Protein AF-A0A6V7MDE1-F1 (afdb_monomer_lite)

Secondary structure (DSSP, 8-state):
--EEETTEEESS--SSHHHHHHH-HHHHHHHHHHHHSPPPP--STT-----TT------TT-

Foldseek 3Di:
DWDADPNRTDPDDPPDVVSVCVVPVVVVVVVVVVVPDDDDDDDDVVDDDADPPGDDDDDPVD

Radius of gyration: 16.29 Å; chains: 1; bounding box: 36×30×35 Å

Organism: NCBI:txid1563983

Sequence (62 aa):
MVLVVNGVLQEEPPADSRSLYLAHPVYRETAAQLHSMPAKLVGPVGLLYVQQREMAATLPQD

Structure (mmCIF, N/CA/C/O backbone):
data_AF-A0A6V7MDE1-F1
#
_entry.id   AF-A0A6V7MDE1-F1
#
loop_
_atom_site.group_PDB
_atom_site.id
_atom_site.type_symbol
_atom_site.label_atom_id
_atom_site.label_alt_id
_atom_site.label_comp_id
_atom_site.label_asym_id
_atom_site.label_entity_id
_atom_site.label_seq_id
_atom_site.pdbx_PDB_ins_code
_atom_site.Cartn_x
_atom_site.Cartn_y
_atom_site.Cartn_z
_atom_site.occupancy
_atom_site.B_iso_or_equiv
_atom_site.auth_seq_id
_atom_site.auth_comp_id
_atom_site.auth_asym_id
_atom_site.auth_atom_id
_atom_site.pdbx_PDB_model_num
ATOM 1 N N . MET A 1 1 ? 2.681 -16.614 -7.802 1.00 72.50 1 MET A N 1
ATOM 2 C CA . MET A 1 1 ? 1.748 -15.467 -7.821 1.00 72.50 1 MET A CA 1
ATOM 3 C C . MET A 1 1 ? 2.227 -14.545 -8.924 1.00 72.50 1 MET A C 1
ATOM 5 O O . MET A 1 1 ? 3.415 -14.258 -8.938 1.00 72.50 1 MET A O 1
ATOM 9 N N . VAL A 1 2 ? 1.374 -14.193 -9.885 1.00 85.81 2 VAL A N 1
ATOM 10 C CA . VAL A 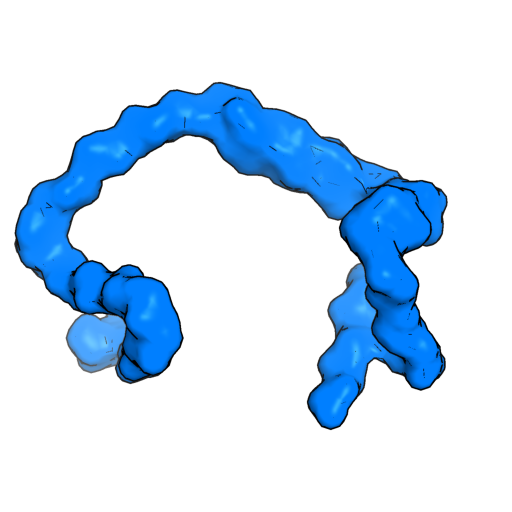1 2 ? 1.769 -13.338 -11.016 1.00 85.81 2 VAL A CA 1
ATOM 11 C C . VAL A 1 2 ? 1.519 -11.875 -10.671 1.00 85.81 2 VAL A C 1
ATOM 13 O O . VAL A 1 2 ? 0.513 -11.565 -10.033 1.00 85.81 2 VAL A O 1
ATOM 16 N N . LEU A 1 3 ? 2.425 -10.987 -11.078 1.00 89.69 3 LEU A N 1
ATOM 17 C CA . LEU A 1 3 ? 2.226 -9.546 -10.974 1.00 89.69 3 LEU A CA 1
ATOM 18 C C . LEU A 1 3 ? 1.798 -9.016 -12.344 1.00 89.69 3 LEU A C 1
ATOM 20 O O . LEU A 1 3 ? 2.439 -9.300 -13.353 1.00 89.69 3 LEU A O 1
ATOM 24 N N . VAL A 1 4 ? 0.708 -8.256 -12.376 1.00 91.06 4 VAL A N 1
ATOM 25 C CA . VAL A 1 4 ? 0.205 -7.605 -13.589 1.00 91.06 4 VAL A CA 1
ATOM 26 C C . VAL A 1 4 ? 0.140 -6.111 -13.320 1.00 91.06 4 VAL A C 1
ATOM 28 O O . VAL A 1 4 ? -0.487 -5.680 -12.354 1.00 91.06 4 VAL A O 1
ATOM 31 N N . VAL A 1 5 ? 0.789 -5.327 -14.175 1.00 89.81 5 VAL A N 1
ATOM 32 C CA . VAL A 1 5 ? 0.893 -3.874 -14.045 1.00 89.81 5 VAL A CA 1
ATOM 33 C C . VAL A 1 5 ? 0.343 -3.241 -15.315 1.00 89.81 5 VAL A C 1
ATOM 35 O O . VAL A 1 5 ? 0.796 -3.556 -16.411 1.00 89.81 5 VAL A O 1
ATOM 38 N N . ASN A 1 6 ? -0.684 -2.395 -15.186 1.00 87.25 6 ASN A N 1
ATOM 39 C CA . ASN A 1 6 ? -1.420 -1.816 -16.322 1.00 87.25 6 ASN A CA 1
ATOM 40 C C . ASN A 1 6 ? -1.874 -2.855 -17.373 1.00 87.25 6 ASN A C 1
ATOM 42 O O . ASN A 1 6 ? -1.823 -2.602 -18.573 1.00 87.25 6 ASN A O 1
ATOM 46 N N . GLY A 1 7 ? -2.289 -4.046 -16.929 1.00 88.38 7 GLY A N 1
ATOM 47 C CA . GLY A 1 7 ? -2.709 -5.142 -17.814 1.00 88.38 7 GLY A CA 1
ATOM 48 C C . GLY A 1 7 ? -1.562 -5.943 -18.444 1.00 88.38 7 GLY A C 1
ATOM 49 O O . GLY A 1 7 ? -1.824 -6.924 -19.134 1.00 88.38 7 GLY A O 1
ATOM 50 N N . VAL A 1 8 ? -0.303 -5.577 -18.183 1.00 89.44 8 VAL A N 1
ATOM 51 C CA . VAL A 1 8 ? 0.885 -6.277 -18.685 1.00 89.44 8 VAL A CA 1
ATOM 52 C C . VAL A 1 8 ? 1.437 -7.205 -17.607 1.00 89.44 8 VAL A C 1
ATOM 54 O O . VAL A 1 8 ? 1.729 -6.774 -16.487 1.00 89.44 8 VAL A O 1
ATOM 57 N N . LEU A 1 9 ? 1.586 -8.485 -17.947 1.00 91.44 9 LEU A N 1
ATOM 58 C CA . LEU A 1 9 ? 2.247 -9.474 -17.098 1.00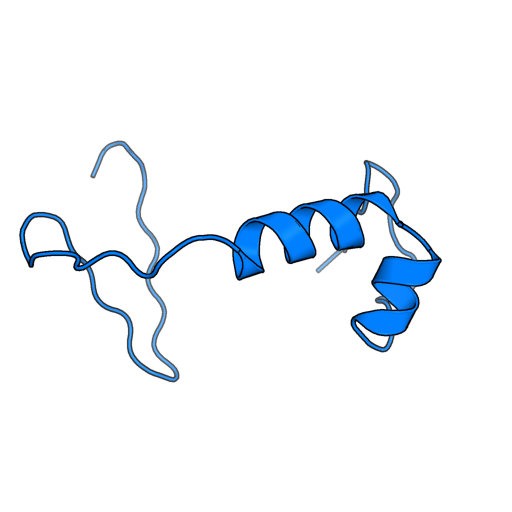 91.44 9 LEU A CA 1
ATOM 59 C C . LEU A 1 9 ? 3.714 -9.077 -16.883 1.00 91.44 9 LEU A C 1
ATOM 61 O O . LEU A 1 9 ? 4.422 -8.800 -17.846 1.00 91.44 9 LEU A O 1
ATOM 65 N N . GLN A 1 10 ? 4.161 -9.070 -15.631 1.00 89.00 10 GLN A N 1
ATOM 66 C CA . GLN A 1 10 ? 5.563 -8.847 -15.290 1.00 89.00 10 GLN A CA 1
ATOM 67 C C . GLN A 1 10 ? 6.280 -10.196 -15.223 1.00 89.00 10 GLN A C 1
ATOM 69 O O . GLN A 1 10 ? 5.888 -11.058 -14.434 1.00 89.00 10 GLN A O 1
ATOM 74 N N . GLU A 1 11 ? 7.304 -10.380 -16.059 1.00 88.38 11 GLU A N 1
ATOM 75 C CA . GLU A 1 11 ? 8.132 -11.595 -16.054 1.00 88.38 11 GLU A CA 1
ATOM 76 C C . GLU A 1 11 ? 8.898 -11.735 -14.734 1.00 88.38 11 GLU A C 1
ATOM 78 O O . GLU A 1 11 ? 8.912 -12.806 -14.128 1.00 88.38 11 GLU A O 1
ATOM 83 N N . GLU A 1 12 ? 9.447 -10.621 -14.245 1.00 88.31 12 GLU A N 1
ATOM 84 C CA . GLU A 1 12 ? 10.097 -10.510 -12.944 1.00 88.31 12 GLU A CA 1
ATOM 85 C C . GLU A 1 12 ? 9.434 -9.400 -12.115 1.00 88.31 12 GLU A C 1
ATOM 87 O O . GLU A 1 12 ? 9.049 -8.360 -12.660 1.00 88.31 12 GLU A O 1
ATOM 92 N N . PRO A 1 13 ? 9.273 -9.583 -10.792 1.00 85.31 13 PRO A N 1
ATOM 93 C CA . PRO A 1 13 ? 8.789 -8.511 -9.938 1.00 85.31 13 PRO A CA 1
ATOM 94 C C . PRO A 1 13 ? 9.826 -7.375 -9.882 1.00 85.31 13 PRO A C 1
ATOM 96 O O . PRO A 1 13 ? 11.029 -7.645 -9.842 1.00 85.31 13 PRO A O 1
ATOM 99 N N . PRO A 1 14 ? 9.393 -6.103 -9.819 1.00 88.12 14 PRO A N 1
ATOM 100 C CA . PRO A 1 14 ? 10.317 -4.995 -9.626 1.00 88.12 14 PRO A CA 1
ATOM 101 C C . PRO A 1 14 ? 11.066 -5.172 -8.302 1.00 88.12 14 PRO A C 1
ATOM 103 O O . PRO A 1 14 ? 10.474 -5.528 -7.280 1.00 88.12 14 PRO A O 1
ATOM 106 N N . ALA A 1 15 ? 12.372 -4.910 -8.319 1.00 90.56 15 ALA A N 1
ATOM 107 C CA . ALA A 1 15 ? 13.235 -5.122 -7.160 1.00 90.56 15 ALA A CA 1
ATOM 108 C C . ALA A 1 15 ? 12.897 -4.181 -5.991 1.00 90.56 15 ALA A C 1
AT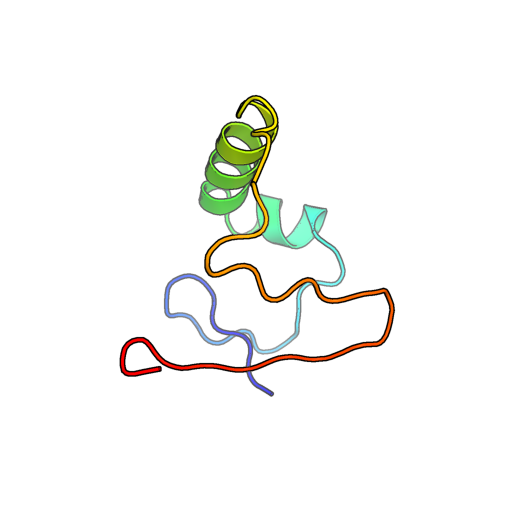OM 110 O O . ALA A 1 15 ? 13.127 -4.515 -4.829 1.00 90.56 15 ALA A O 1
ATOM 111 N N . ASP A 1 16 ? 12.352 -2.999 -6.292 1.00 91.88 16 ASP A N 1
ATOM 112 C CA . ASP A 1 16 ? 11.917 -2.016 -5.307 1.00 91.88 16 ASP A CA 1
ATOM 113 C C . ASP A 1 16 ? 10.798 -1.106 -5.849 1.00 91.88 16 ASP A C 1
ATOM 115 O O . ASP A 1 16 ? 10.410 -1.148 -7.017 1.00 91.88 16 ASP A O 1
ATOM 119 N N . SER A 1 17 ? 10.265 -0.233 -4.993 1.00 90.19 17 SER A N 1
ATOM 120 C CA . SER A 1 17 ? 9.235 0.725 -5.406 1.00 90.19 17 SER A CA 1
ATOM 121 C C . SER A 1 17 ? 9.757 1.794 -6.372 1.00 90.19 17 SER A C 1
ATOM 123 O O . SER A 1 17 ? 8.985 2.326 -7.166 1.00 90.19 17 SER A O 1
ATOM 125 N N . ARG A 1 18 ? 11.059 2.113 -6.350 1.00 92.00 18 ARG A N 1
ATOM 126 C CA . ARG A 1 18 ? 11.644 3.139 -7.230 1.00 92.00 18 ARG A CA 1
ATOM 127 C C . ARG A 1 18 ? 11.664 2.673 -8.681 1.00 92.00 18 ARG A C 1
ATOM 129 O O . ARG A 1 18 ? 11.224 3.415 -9.554 1.00 92.00 18 ARG A O 1
ATOM 136 N N . SER A 1 19 ? 12.134 1.454 -8.920 1.00 91.81 19 SER A N 1
ATOM 137 C CA . SER A 1 19 ? 12.128 0.798 -10.230 1.00 91.81 19 SER A CA 1
ATOM 138 C C . SER A 1 19 ? 10.708 0.667 -10.780 1.00 91.81 19 SER A C 1
ATOM 140 O O . SER A 1 19 ? 10.484 1.010 -11.941 1.00 91.81 19 SER A O 1
ATOM 142 N N . LEU A 1 20 ? 9.730 0.319 -9.933 1.00 91.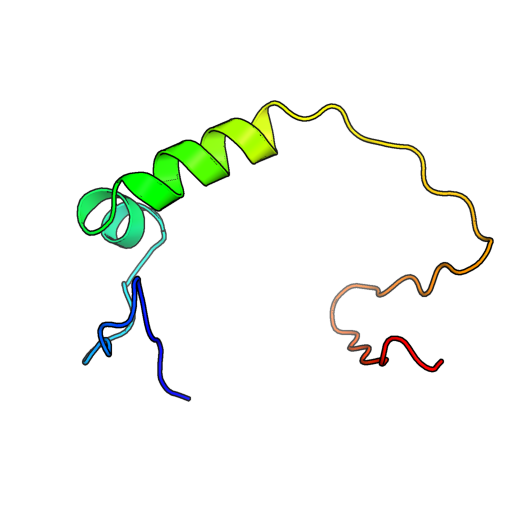25 20 LEU A N 1
ATOM 143 C CA . LEU A 1 20 ? 8.312 0.321 -10.310 1.00 91.25 20 LEU A CA 1
ATOM 144 C C . LEU A 1 20 ? 7.839 1.706 -10.794 1.00 91.25 20 LEU A C 1
ATOM 146 O O . LEU A 1 20 ? 7.199 1.803 -11.839 1.00 91.25 20 LEU A O 1
ATOM 150 N N . TYR A 1 21 ? 8.163 2.783 -10.072 1.00 92.62 21 TYR A N 1
ATOM 151 C CA . TYR A 1 21 ? 7.745 4.140 -10.451 1.00 92.62 21 TYR A CA 1
ATOM 152 C C . TYR A 1 21 ? 8.434 4.671 -11.710 1.00 92.62 21 TYR A C 1
ATOM 154 O O . TYR A 1 21 ? 7.826 5.447 -12.444 1.00 92.62 21 TYR A O 1
ATOM 162 N N . LEU A 1 22 ? 9.687 4.279 -11.961 1.00 90.88 22 LEU A N 1
ATOM 163 C CA . LEU A 1 22 ? 10.393 4.640 -13.193 1.00 90.88 22 LEU A CA 1
ATOM 164 C C . LEU A 1 22 ? 9.775 3.948 -14.413 1.00 90.88 22 LEU A C 1
ATOM 166 O O . LEU A 1 22 ? 9.585 4.593 -15.441 1.00 90.88 22 LEU A O 1
ATOM 170 N N . ALA A 1 23 ? 9.430 2.664 -14.284 1.00 89.44 23 ALA A N 1
ATOM 171 C CA . ALA A 1 23 ? 8.782 1.898 -15.348 1.00 89.44 23 ALA A CA 1
ATOM 172 C C . ALA A 1 23 ? 7.321 2.329 -15.583 1.00 89.44 23 ALA A C 1
ATOM 174 O O . ALA A 1 23 ? 6.834 2.305 -16.714 1.00 89.44 23 ALA A O 1
ATOM 175 N N . HIS A 1 24 ? 6.621 2.751 -14.525 1.00 90.12 24 HIS A N 1
ATOM 176 C CA . HIS A 1 24 ? 5.200 3.090 -14.567 1.00 90.12 24 HIS A CA 1
ATOM 177 C C . HIS A 1 24 ? 4.895 4.379 -13.776 1.00 90.12 24 HIS A C 1
ATOM 179 O O . HIS A 1 24 ? 4.388 4.318 -12.649 1.00 90.12 24 HIS A O 1
ATOM 185 N N . PRO A 1 25 ? 5.144 5.565 -14.370 1.00 89.69 25 PRO A N 1
ATOM 186 C CA . PRO A 1 25 ? 5.012 6.855 -13.686 1.00 89.69 25 PRO A CA 1
ATOM 187 C C . PRO A 1 25 ? 3.629 7.138 -13.085 1.00 89.69 25 PRO A C 1
ATOM 189 O O . PRO A 1 25 ? 3.541 7.823 -12.069 1.00 89.69 25 PRO A O 1
ATOM 192 N N . VAL A 1 26 ? 2.561 6.556 -13.642 1.00 90.62 26 VAL A N 1
ATOM 193 C CA . VAL A 1 26 ? 1.185 6.697 -13.129 1.00 90.62 26 VAL A CA 1
ATOM 194 C C . VAL A 1 26 ? 1.067 6.328 -11.644 1.00 90.62 26 VAL A C 1
ATOM 196 O O . VAL A 1 26 ? 0.400 7.024 -10.882 1.00 90.62 26 VAL A O 1
ATOM 199 N N . TYR A 1 27 ? 1.787 5.303 -11.175 1.00 91.75 27 TYR A N 1
ATOM 200 C CA . TYR A 1 27 ? 1.732 4.916 -9.761 1.00 91.75 27 TYR A CA 1
ATOM 201 C C . TYR A 1 27 ? 2.457 5.897 -8.848 1.00 91.75 27 TYR A C 1
ATOM 203 O O . TYR A 1 27 ? 2.117 5.990 -7.670 1.00 91.75 27 TYR A O 1
ATOM 211 N N . ARG A 1 28 ? 3.428 6.657 -9.368 1.00 91.56 28 ARG A N 1
ATOM 212 C CA . ARG A 1 28 ? 4.075 7.732 -8.608 1.00 91.56 28 ARG A CA 1
ATOM 213 C C . ARG A 1 28 ? 3.081 8.850 -8.313 1.00 91.56 28 ARG A C 1
ATOM 215 O O . ARG A 1 28 ? 3.076 9.377 -7.204 1.00 91.56 28 ARG A O 1
ATOM 222 N N . GLU A 1 29 ? 2.243 9.195 -9.286 1.00 91.38 29 GLU A N 1
ATOM 223 C CA . GLU A 1 29 ? 1.197 10.208 -9.126 1.00 91.38 29 GLU A CA 1
ATOM 224 C C . GLU A 1 29 ? 0.134 9.747 -8.125 1.00 91.38 29 GLU A C 1
ATOM 226 O O . GLU A 1 29 ? -0.174 10.476 -7.182 1.00 91.38 29 GLU A O 1
ATOM 231 N N . THR A 1 30 ? -0.353 8.507 -8.250 1.00 92.56 30 THR A N 1
ATOM 232 C CA . THR A 1 30 ? -1.296 7.927 -7.278 1.00 92.56 30 THR A CA 1
ATOM 233 C C . THR A 1 30 ? -0.695 7.855 -5.872 1.00 92.56 30 THR A C 1
ATOM 235 O O . THR A 1 30 ? -1.362 8.197 -4.897 1.00 92.56 30 THR A O 1
ATOM 238 N N . ALA A 1 31 ? 0.580 7.476 -5.744 1.00 93.12 31 ALA A N 1
ATOM 239 C CA . ALA A 1 31 ? 1.268 7.478 -4.457 1.00 93.12 31 ALA A CA 1
ATOM 240 C C . ALA A 1 31 ? 1.371 8.896 -3.875 1.00 93.12 31 ALA A C 1
ATOM 242 O O . ALA A 1 31 ? 1.171 9.073 -2.677 1.00 93.12 31 ALA A O 1
ATOM 243 N N . ALA A 1 32 ? 1.657 9.916 -4.689 1.00 94.06 32 ALA A N 1
ATOM 244 C CA . ALA A 1 32 ? 1.699 11.304 -4.228 1.00 94.06 32 ALA A CA 1
ATOM 245 C C . ALA A 1 32 ? 0.325 11.793 -3.735 1.00 94.06 32 ALA A C 1
ATOM 247 O O . ALA A 1 32 ? 0.256 12.465 -2.707 1.00 94.06 32 ALA A O 1
ATOM 248 N N . GLN A 1 33 ? -0.758 11.414 -4.424 1.00 95.38 33 GLN A N 1
ATOM 249 C CA . GLN A 1 33 ? -2.126 11.702 -3.985 1.00 95.38 33 GLN A CA 1
ATOM 250 C C . GLN A 1 33 ? -2.448 11.026 -2.651 1.00 95.38 33 GLN A C 1
ATOM 252 O O . GLN A 1 33 ? -2.976 11.677 -1.760 1.00 95.38 33 GLN A O 1
ATOM 257 N N . LEU A 1 34 ? -2.083 9.753 -2.473 1.00 94.81 34 LEU A N 1
ATOM 258 C CA . LEU A 1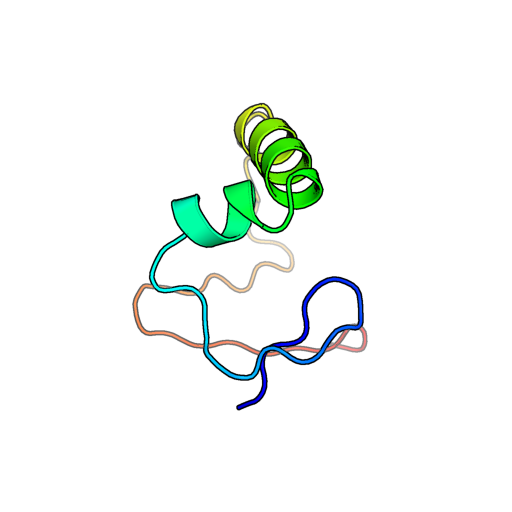 34 ? -2.299 9.053 -1.206 1.00 94.81 34 LEU A CA 1
ATOM 259 C C . LEU A 1 34 ? -1.542 9.722 -0.047 1.00 94.81 34 LEU A C 1
ATOM 261 O O . LEU A 1 34 ? -2.104 9.903 1.029 1.00 94.81 34 LEU A O 1
ATOM 265 N N . HIS A 1 35 ? -0.288 10.129 -0.269 1.00 95.94 35 HIS A N 1
ATOM 266 C CA . HIS A 1 35 ? 0.522 10.794 0.758 1.00 95.94 35 HIS A CA 1
ATOM 267 C C . HIS A 1 35 ? 0.004 12.184 1.148 1.00 95.94 35 HIS A C 1
ATOM 269 O O . HIS A 1 35 ? 0.298 12.640 2.252 1.00 95.94 35 HI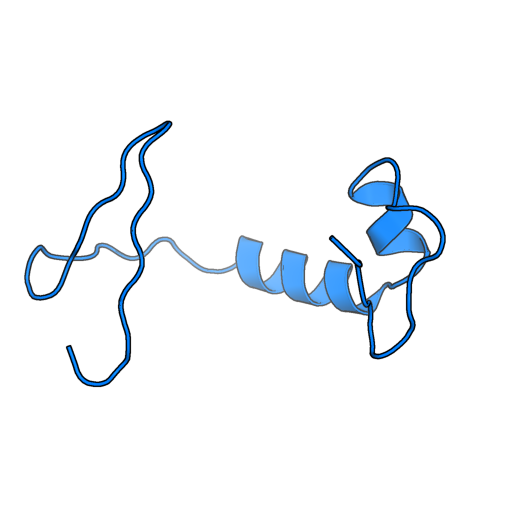S A O 1
ATOM 275 N N . SER A 1 36 ? -0.730 12.875 0.272 1.00 97.25 36 SER A N 1
ATOM 276 C CA . SER A 1 36 ? -1.301 14.189 0.588 1.00 97.25 36 SER A CA 1
ATOM 277 C C . SER A 1 36 ? -2.631 14.107 1.342 1.00 97.25 36 SER A C 1
ATOM 279 O O . SER A 1 36 ? -3.104 15.127 1.850 1.00 97.25 36 SER A O 1
ATOM 281 N N . MET A 1 37 ? -3.237 12.918 1.446 1.00 97.50 37 MET A N 1
ATOM 282 C CA . MET A 1 37 ? -4.494 12.736 2.165 1.00 97.50 37 MET A CA 1
ATOM 283 C C . MET A 1 37 ? -4.284 12.911 3.678 1.00 97.50 37 MET A C 1
ATOM 285 O O . MET A 1 37 ? -3.420 12.253 4.262 1.00 97.50 37 MET A O 1
ATOM 289 N N . PRO A 1 38 ? -5.088 13.752 4.353 1.00 97.50 38 PRO A N 1
ATOM 290 C CA . PRO A 1 38 ? -5.035 13.857 5.803 1.00 97.50 38 PRO A CA 1
ATOM 291 C C . PRO A 1 38 ? -5.507 12.552 6.453 1.00 97.50 38 PRO A C 1
ATOM 293 O O . PRO A 1 38 ? -6.443 11.901 5.980 1.00 97.50 38 PRO A O 1
ATOM 296 N N . ALA A 1 39 ? -4.888 12.191 7.577 1.00 97.00 39 ALA A N 1
ATOM 297 C CA . ALA A 1 39 ? -5.305 11.031 8.352 1.00 97.00 39 ALA A CA 1
ATOM 298 C C . ALA A 1 39 ? -6.747 11.203 8.857 1.00 97.00 39 ALA A C 1
ATOM 300 O O . ALA A 1 39 ? -7.121 12.250 9.388 1.00 97.00 39 ALA A O 1
ATOM 301 N N . LYS A 1 40 ? -7.554 10.149 8.718 1.00 96.81 40 LYS A N 1
ATOM 302 C CA . LYS A 1 40 ? -8.939 10.103 9.194 1.00 96.81 40 LYS A CA 1
ATOM 303 C C . LYS A 1 40 ? -9.023 9.292 10.484 1.00 96.81 40 LYS A C 1
ATOM 305 O O . LYS A 1 40 ? -8.507 8.181 10.547 1.00 96.81 40 LYS A O 1
ATOM 310 N N . LEU A 1 41 ? -9.738 9.810 11.483 1.00 97.50 41 LEU A N 1
ATOM 311 C CA . LEU A 1 41 ? -10.138 9.022 12.650 1.00 97.50 41 LEU A CA 1
ATOM 312 C C . LEU A 1 41 ? -11.278 8.075 12.257 1.00 97.50 41 LEU A C 1
ATOM 314 O O . LEU A 1 41 ? -12.334 8.518 11.800 1.00 97.50 41 LEU A O 1
ATOM 318 N N . VAL A 1 42 ? -11.056 6.772 12.421 1.00 97.44 42 VAL A N 1
ATOM 319 C CA . VAL A 1 42 ? -12.040 5.723 12.131 1.00 97.44 42 VAL A CA 1
ATOM 320 C C . VAL A 1 42 ? -12.556 5.166 13.456 1.00 97.44 42 VAL A C 1
ATOM 322 O O . VAL A 1 42 ? -11.773 4.707 14.283 1.00 97.44 42 VAL A O 1
ATOM 325 N N . GLY A 1 43 ? -13.869 5.263 13.679 1.00 97.44 43 GLY A N 1
ATOM 326 C CA . GLY A 1 43 ? -14.532 4.714 14.864 1.00 97.44 43 GLY A CA 1
ATOM 327 C C . GLY A 1 43 ? -14.743 3.194 14.780 1.00 97.44 43 GLY A C 1
ATOM 328 O O . GLY A 1 43 ? -14.504 2.601 13.732 1.00 97.44 43 GLY A O 1
ATOM 329 N N . PRO A 1 44 ? -15.226 2.553 15.858 1.00 97.69 44 PRO A N 1
ATOM 330 C CA . PRO A 1 44 ? -15.295 1.090 15.951 1.00 97.69 44 PRO A CA 1
ATOM 331 C C . PRO A 1 44 ? -16.448 0.448 15.162 1.00 97.69 44 PRO A C 1
ATOM 333 O O . PRO A 1 44 ? -16.445 -0.760 14.944 1.00 97.69 44 PRO A O 1
ATOM 336 N N . VAL A 1 45 ? -17.461 1.220 14.758 1.00 97.81 45 VAL A N 1
ATOM 337 C CA . VAL A 1 45 ? -18.645 0.678 14.074 1.00 97.81 45 VAL A CA 1
ATOM 338 C C . VAL A 1 45 ? -18.249 0.158 12.692 1.00 97.81 45 VAL A C 1
ATOM 340 O O . VAL A 1 45 ? -17.824 0.938 11.843 1.00 97.81 45 VAL A O 1
ATOM 343 N N . GLY A 1 46 ? -18.392 -1.153 12.480 1.00 96.00 46 GLY A N 1
ATOM 344 C CA . GLY A 1 46 ? -18.013 -1.821 11.229 1.00 96.00 46 GLY A CA 1
ATOM 345 C C . GLY A 1 46 ? -16.500 -1.958 11.014 1.00 96.00 46 GLY A C 1
ATOM 346 O O . GLY A 1 46 ? -16.071 -2.236 9.898 1.00 96.00 46 GLY A O 1
ATOM 347 N N . LEU A 1 47 ? -15.679 -1.739 12.049 1.00 97.69 47 LEU A N 1
ATOM 348 C CA . LEU A 1 47 ? -14.222 -1.831 11.955 1.00 97.69 47 LEU A CA 1
ATOM 349 C C . LEU A 1 47 ? -13.723 -3.218 12.380 1.00 97.69 47 LEU A C 1
ATOM 351 O O . LEU A 1 47 ? -13.837 -3.592 13.546 1.00 97.69 47 LEU A O 1
ATOM 355 N N . LEU A 1 48 ? -13.058 -3.922 11.463 1.00 97.88 48 LEU A N 1
ATOM 356 C CA . LEU A 1 48 ? -12.191 -5.058 11.776 1.00 97.88 48 LEU A CA 1
ATOM 357 C C . LEU A 1 48 ? -10.730 -4.588 11.746 1.00 97.88 48 LEU A C 1
ATOM 359 O O . LEU A 1 48 ? -10.138 -4.434 10.678 1.00 97.88 48 LEU A O 1
ATOM 363 N N . TYR A 1 49 ? -10.161 -4.301 12.918 1.00 98.06 49 TYR A N 1
ATOM 364 C CA . TYR A 1 49 ? -8.766 -3.867 13.037 1.00 98.06 49 TYR A CA 1
ATOM 365 C C . TYR A 1 49 ? -7.816 -5.068 12.953 1.00 98.06 49 TYR A C 1
ATOM 367 O O . TYR A 1 49 ? -8.004 -6.047 13.669 1.00 98.06 49 TYR A O 1
ATOM 375 N N . VAL A 1 50 ? -6.790 -4.976 12.102 1.00 98.19 50 VAL A N 1
ATOM 376 C CA . VAL A 1 50 ? -5.809 -6.046 11.856 1.00 98.19 50 VAL A CA 1
ATOM 377 C C . VAL A 1 50 ? -4.444 -5.599 12.368 1.00 98.19 50 VAL A C 1
ATOM 379 O O . VAL A 1 50 ? -3.917 -4.574 11.928 1.00 98.19 50 VAL A O 1
ATOM 382 N N . GLN A 1 51 ? -3.867 -6.354 13.301 1.00 98.56 51 GLN A N 1
ATOM 383 C CA . GLN A 1 51 ? -2.553 -6.068 13.872 1.00 98.56 51 GLN A CA 1
ATOM 384 C C . GLN A 1 51 ? -1.411 -6.606 13.002 1.00 98.56 51 GLN A C 1
ATOM 386 O O . GLN A 1 51 ? -1.590 -7.286 11.989 1.00 98.56 51 GLN A O 1
ATOM 391 N N . GLN A 1 52 ? -0.180 -6.297 13.409 1.00 98.31 52 GLN A N 1
ATOM 392 C CA . GLN A 1 52 ? 1.008 -6.796 12.735 1.00 98.31 52 GLN A CA 1
ATOM 393 C C . GLN A 1 52 ? 1.027 -8.333 12.754 1.00 98.31 52 GLN A C 1
ATOM 395 O O . GLN A 1 52 ? 0.951 -8.944 13.816 1.00 98.31 52 GLN A O 1
ATOM 400 N N . ARG A 1 53 ? 1.216 -8.945 11.576 1.00 97.94 53 ARG A N 1
ATOM 401 C CA . ARG A 1 53 ? 1.200 -10.408 11.354 1.00 97.94 53 ARG A CA 1
ATOM 402 C C . ARG A 1 53 ? -0.177 -11.070 11.511 1.00 97.94 53 ARG A C 1
ATOM 404 O O . ARG A 1 53 ? -0.236 -12.295 11.572 1.00 97.94 53 ARG A O 1
ATOM 411 N N . GLU A 1 54 ? -1.258 -10.298 11.525 1.00 98.56 54 GLU A N 1
ATOM 412 C CA . GLU A 1 54 ? -2.620 -10.818 11.388 1.00 98.56 54 GLU A CA 1
ATOM 413 C C . GLU A 1 54 ? -3.103 -10.707 9.933 1.00 98.56 54 GLU A C 1
ATOM 415 O O . GLU A 1 54 ? -2.536 -9.975 9.119 1.00 98.56 54 GLU A O 1
ATOM 420 N N . MET A 1 55 ? -4.150 -11.459 9.592 1.00 98.12 55 MET A N 1
ATOM 421 C CA . MET A 1 55 ? -4.765 -11.460 8.266 1.00 98.12 55 MET A CA 1
ATOM 422 C C . MET A 1 55 ? -6.285 -11.483 8.420 1.00 98.12 55 MET A C 1
ATOM 424 O O . MET A 1 55 ? -6.811 -12.283 9.190 1.00 98.12 55 MET A O 1
ATOM 428 N N . ALA A 1 56 ? -6.979 -10.641 7.654 1.00 97.62 56 ALA A N 1
ATOM 429 C CA . ALA A 1 56 ? -8.433 -10.630 7.560 1.00 97.62 56 ALA A CA 1
ATOM 430 C C . ALA A 1 56 ? -8.877 -10.609 6.093 1.00 97.62 56 ALA A C 1
ATOM 432 O O . ALA A 1 56 ? -8.206 -10.026 5.241 1.00 97.62 56 ALA A O 1
ATOM 433 N N . ALA A 1 57 ? -10.019 -11.231 5.814 1.00 97.50 57 ALA A N 1
ATOM 434 C CA . ALA A 1 57 ? -10.692 -11.191 4.525 1.00 97.50 57 ALA A CA 1
ATOM 435 C C . ALA A 1 57 ? -12.204 -11.177 4.767 1.00 97.50 57 ALA A C 1
ATOM 437 O O . ALA A 1 57 ? -12.700 -11.921 5.609 1.00 97.50 57 ALA A O 1
ATOM 438 N N . THR A 1 58 ? -12.915 -10.327 4.036 1.00 97.25 58 THR A N 1
ATOM 439 C CA . THR A 1 58 ? -14.374 -10.176 4.083 1.00 97.25 58 THR A CA 1
ATOM 440 C C . THR A 1 58 ? -14.880 -9.862 2.671 1.00 97.25 58 THR A C 1
ATOM 442 O O . THR A 1 58 ? -14.081 -9.692 1.741 1.00 97.25 58 THR A O 1
ATOM 445 N N . LEU A 1 59 ? -16.193 -9.824 2.485 1.00 97.62 59 LEU A N 1
ATOM 446 C CA . LEU A 1 59 ? -16.858 -9.542 1.219 1.00 97.62 59 LEU A CA 1
ATOM 447 C C . LEU A 1 59 ? -17.936 -8.475 1.451 1.00 97.62 59 LEU A C 1
ATOM 449 O O . LEU A 1 59 ? -18.418 -8.354 2.569 1.00 97.62 59 LEU A O 1
ATOM 453 N N . PRO A 1 60 ? -18.373 -7.723 0.426 1.00 97.25 60 PRO A N 1
ATOM 454 C CA . PRO A 1 60 ? -19.394 -6.685 0.609 1.00 97.25 60 PRO A CA 1
ATOM 455 C C . PRO A 1 60 ? -20.740 -7.172 1.173 1.00 97.25 60 PRO A C 1
ATOM 457 O O . PRO A 1 60 ? -21.539 -6.345 1.596 1.00 97.25 60 PRO A O 1
ATOM 460 N N . GLN A 1 61 ? -21.021 -8.479 1.110 1.00 95.94 61 GLN A N 1
ATOM 461 C CA . GLN A 1 61 ? -22.224 -9.098 1.679 1.00 95.94 61 GLN A CA 1
ATOM 462 C C . GLN A 1 61 ? -22.124 -9.474 3.170 1.00 95.94 61 GLN A C 1
ATOM 464 O O . GLN A 1 61 ? -23.086 -10.034 3.692 1.00 95.94 61 GLN A O 1
ATOM 469 N N . ASP A 1 62 ? -20.970 -9.252 3.800 1.00 93.31 62 ASP A N 1
ATOM 470 C CA . ASP A 1 62 ? -20.764 -9.370 5.252 1.00 93.31 62 ASP A CA 1
ATOM 471 C C . ASP A 1 62 ? -21.344 -8.143 5.982 1.00 93.31 62 ASP A C 1
ATOM 473 O O . ASP A 1 62 ? -21.107 -7.005 5.504 1.00 93.31 62 ASP A O 1
#

pLDDT: mean 93.32, std 4.65, range [72.5, 98.56]